Protein AF-A0A1I7SJE1-F1 (afdb_monomer)

Foldseek 3Di:
DDPPDPDPPPPPDADEDEEAQVVCCVVVVQALPPPDGAYAYEDFQDAEDVGFDDLFCPPHDAGRNRPDGHQKYFRHFQYQDPNGGDTWMFGFDPDPDDDDDPDTRRGDTPDPDDDD

Nearest PDB structures (foldseek):
  7put-assembly1_A  TM=3.250E-01  e=7.429E+00  Brugia malayi

Secondary structure (DSSP, 8-state):
---------TTS---EEEE-HHHHHHHHTT-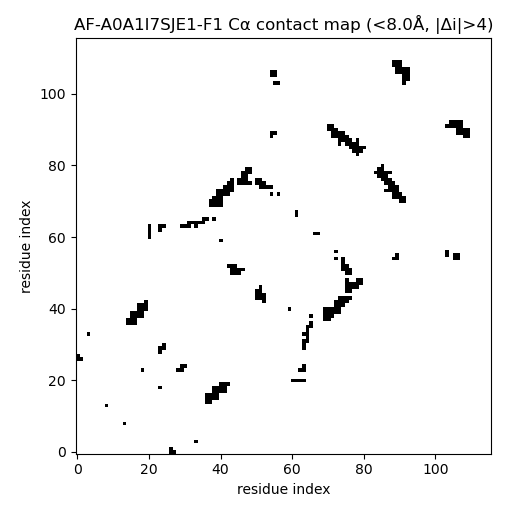--S---EEEEE--SSBSTTSPPPSSSTT---BTTB-S--SEEEEEEEEEETTEEEEEEE--------S---PPPPPPB-------

pLDDT: mean 75.69, std 21.44, range [23.56, 95.44]

Organism: Bursaphelenchus xylophilus (NCBI:txid6326)

Sequence (116 aa):
MFLQRSLPTREGIKVGLFTNWYDYEDITDHSRQVQAAEIWYWHAISEGPNGETSKDFRDFRPFGPFKGWPLAKQYGVEEKICNYNANVNV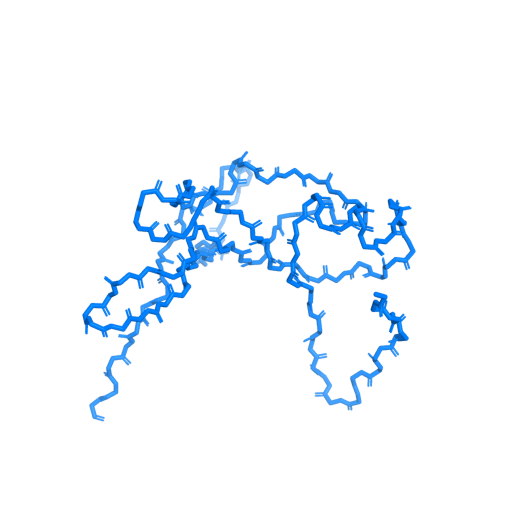FPASSMNSNGDNSIPIGEGAAFVKSN

Solvent-accessible surface area (backbone atoms only — not comparable to full-atom values): 7391 Å² total; per-residue (Å²): 133,84,80,82,67,85,78,79,54,91,77,80,61,85,71,66,46,79,48,35,58,66,58,44,34,72,67,50,71,66,46,60,79,62,75,80,52,56,34,35,34,50,50,54,81,39,71,24,85,89,10,47,43,69,72,60,71,87,82,69,65,75,39,69,56,47,77,72,85,58,66,28,35,34,19,30,33,55,28,77,54,96,92,38,73,40,71,42,51,27,34,65,44,93,67,96,78,80,78,97,67,91,70,80,55,73,32,64,56,82,77,84,76,80,79,130

Mean predicted aligned error: 10.81 Å

Radius of gyration: 16.03 Å; Cα contacts (8 Å, |Δi|>4): 175; chains: 1; bounding box: 37×35×40 Å

Structure (mmCIF, N/CA/C/O backbone):
data_AF-A0A1I7SJE1-F1
#
_entry.id   AF-A0A1I7SJE1-F1
#
loop_
_atom_site.group_PDB
_atom_site.id
_atom_site.type_symbol
_atom_site.label_atom_id
_atom_site.label_alt_id
_atom_site.label_comp_id
_atom_site.label_asym_id
_atom_site.label_entity_id
_atom_site.label_seq_id
_atom_site.pdbx_PDB_ins_code
_atom_site.Cartn_x
_atom_site.Cartn_y
_atom_site.Cartn_z
_atom_site.occupancy
_atom_site.B_iso_or_equiv
_atom_site.auth_seq_id
_atom_site.auth_comp_id
_atom_site.auth_asym_id
_atom_site.auth_atom_id
_atom_site.pdbx_PDB_model_num
ATOM 1 N N . MET A 1 1 ? 6.236 3.875 15.487 1.00 31.55 1 MET A N 1
ATOM 2 C CA . MET A 1 1 ? 5.145 4.026 16.475 1.00 31.55 1 MET A CA 1
ATOM 3 C C . MET A 1 1 ? 4.202 5.132 16.016 1.00 31.55 1 MET A C 1
ATOM 5 O O . MET A 1 1 ? 4.455 6.298 16.290 1.00 31.55 1 MET A O 1
ATOM 9 N N . PHE A 1 2 ? 3.143 4.783 15.282 1.00 34.44 2 PHE A N 1
ATOM 10 C CA . PHE A 1 2 ? 2.026 5.696 15.033 1.00 34.44 2 PHE A CA 1
ATOM 11 C C . PHE A 1 2 ? 0.989 5.476 16.139 1.00 34.44 2 PHE A C 1
ATOM 13 O O . PHE A 1 2 ? 0.326 4.446 16.193 1.00 34.44 2 PHE A O 1
ATOM 20 N N . LEU A 1 3 ? 0.897 6.425 17.073 1.00 35.84 3 LEU A N 1
ATOM 21 C CA . LEU A 1 3 ? -0.156 6.454 18.086 1.00 35.84 3 LEU A CA 1
ATOM 22 C C . LEU A 1 3 ? -1.460 6.896 17.416 1.00 35.84 3 LEU A C 1
ATOM 24 O O . LEU A 1 3 ? -1.659 8.088 17.178 1.00 35.84 3 LEU A O 1
ATOM 28 N N . GLN A 1 4 ? -2.362 5.960 17.123 1.00 43.16 4 GLN A N 1
ATOM 29 C CA . GLN A 1 4 ? -3.695 6.308 16.634 1.00 43.16 4 GLN A CA 1
ATOM 30 C C . GLN A 1 4 ? -4.587 6.730 17.805 1.00 43.16 4 GLN A C 1
ATOM 32 O O . GLN A 1 4 ? -5.393 5.969 18.333 1.00 43.16 4 GLN A O 1
ATOM 37 N N . ARG A 1 5 ? -4.430 7.986 18.222 1.00 42.38 5 ARG A N 1
ATOM 38 C CA . ARG A 1 5 ? -5.464 8.704 18.964 1.00 42.38 5 ARG A CA 1
ATOM 39 C C . ARG A 1 5 ? -6.604 8.938 17.969 1.00 42.38 5 ARG A C 1
ATOM 41 O O . ARG A 1 5 ? -6.345 9.462 16.889 1.00 42.38 5 ARG A O 1
ATOM 48 N N . SER A 1 6 ? -7.824 8.501 18.283 1.00 49.47 6 SER A N 1
ATOM 49 C CA . SER A 1 6 ? -9.005 8.724 17.438 1.00 49.47 6 SER A CA 1
ATOM 50 C C . SER A 1 6 ? -9.060 10.194 17.016 1.00 49.47 6 SER A C 1
ATOM 52 O O . SER A 1 6 ? -9.233 11.072 17.858 1.00 49.47 6 SER A O 1
ATOM 54 N N . LEU A 1 7 ? -8.832 10.476 15.730 1.00 53.34 7 LEU A N 1
ATOM 55 C CA . LEU A 1 7 ? -8.925 11.829 15.193 1.00 53.34 7 LEU A CA 1
ATOM 56 C C . LEU A 1 7 ? -10.417 12.152 15.059 1.00 53.34 7 LEU A C 1
ATOM 58 O O . LEU A 1 7 ? -11.072 11.580 14.188 1.00 53.34 7 LEU A O 1
ATOM 62 N N . PRO A 1 8 ? -10.996 13.027 15.900 1.00 50.50 8 PRO A N 1
ATOM 63 C CA . PRO A 1 8 ? -12.370 13.448 15.718 1.00 50.50 8 PRO A CA 1
ATOM 64 C C . PRO A 1 8 ? -12.355 14.460 14.577 1.00 50.50 8 PRO A C 1
ATOM 66 O O . PRO A 1 8 ? -11.901 15.593 14.753 1.00 50.50 8 PRO A O 1
ATOM 69 N N . THR A 1 9 ? -12.811 14.071 13.393 1.00 56.75 9 THR A N 1
ATOM 70 C CA . THR A 1 9 ? -12.941 15.015 12.286 1.00 56.75 9 THR A CA 1
ATOM 71 C C . THR A 1 9 ? -14.167 15.888 12.534 1.00 56.75 9 THR A C 1
ATOM 73 O O . THR A 1 9 ? -15.292 15.566 12.167 1.00 56.75 9 THR A O 1
ATOM 76 N N . ARG A 1 10 ? -13.949 17.036 13.186 1.00 57.81 10 ARG A N 1
ATOM 77 C CA . ARG A 1 10 ? -14.976 18.072 13.422 1.00 57.81 10 ARG A CA 1
ATOM 78 C C . ARG A 1 10 ? -15.610 18.633 12.135 1.00 57.81 10 ARG A C 1
ATOM 80 O O . ARG A 1 10 ? -16.578 19.371 12.221 1.00 57.81 10 ARG A O 1
ATOM 87 N N . GLU A 1 11 ? -15.086 18.251 10.973 1.00 70.38 11 GLU A N 1
ATOM 88 C CA . GLU A 1 11 ? -15.354 18.836 9.654 1.00 70.38 11 GLU A CA 1
ATOM 89 C C . GLU A 1 11 ? -15.976 17.829 8.657 1.00 70.38 11 GLU A C 1
ATOM 91 O O . GLU A 1 11 ? -15.988 18.074 7.457 1.00 70.38 11 GLU A O 1
ATOM 96 N N . GLY A 1 12 ? -16.434 16.647 9.098 1.00 71.94 12 GLY A N 1
ATOM 97 C CA . GLY A 1 12 ? -16.983 15.632 8.176 1.00 71.94 12 GLY A CA 1
ATOM 98 C C . GLY A 1 12 ? -15.941 14.979 7.252 1.00 71.94 12 GLY A C 1
ATOM 99 O O . GLY A 1 12 ? -16.288 14.344 6.258 1.00 71.94 12 GLY A O 1
ATOM 100 N N . ILE A 1 13 ? -14.655 15.116 7.583 1.00 72.31 13 ILE A N 1
ATOM 101 C CA . ILE A 1 13 ? -13.543 14.492 6.860 1.00 72.31 13 ILE A CA 1
ATOM 102 C C . ILE A 1 13 ? -13.498 12.997 7.202 1.00 72.31 13 ILE A C 1
ATOM 104 O O . ILE A 1 13 ? -13.556 12.619 8.373 1.00 72.31 13 ILE A O 1
ATOM 108 N N . LYS A 1 14 ? -13.356 12.131 6.197 1.00 77.69 14 LYS A N 1
ATOM 109 C CA . LYS A 1 14 ? -13.058 10.710 6.412 1.00 77.69 14 LYS A CA 1
ATOM 110 C C . LYS A 1 14 ? -11.547 10.497 6.466 1.00 77.69 14 LYS A C 1
ATOM 112 O O . LYS A 1 14 ? -10.818 11.050 5.648 1.00 77.69 14 LYS A O 1
ATOM 117 N N . VAL A 1 15 ? -11.085 9.694 7.422 1.00 80.69 15 VAL A N 1
ATOM 118 C CA . VAL A 1 15 ? -9.672 9.311 7.560 1.00 80.69 15 VAL A CA 1
ATOM 119 C C . VAL A 1 15 ? -9.528 7.841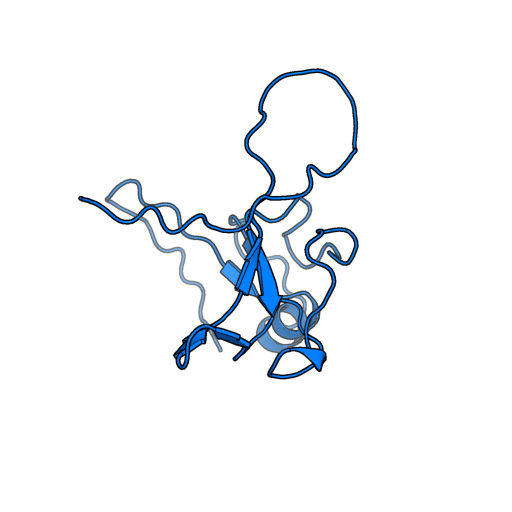 7.187 1.00 80.69 15 VAL A C 1
ATOM 121 O O . VAL A 1 15 ? -10.254 7.001 7.718 1.00 80.69 15 VAL A O 1
ATOM 124 N N . GLY A 1 16 ? -8.586 7.546 6.292 1.00 85.12 16 GLY A N 1
ATOM 125 C CA . GLY A 1 16 ? -8.196 6.190 5.912 1.00 85.12 16 GLY A CA 1
ATOM 126 C C . GLY A 1 16 ? -6.733 5.897 6.242 1.00 85.12 16 GLY A C 1
ATOM 127 O O . GLY A 1 16 ? -5.970 6.814 6.554 1.00 85.12 16 GLY A O 1
ATOM 128 N N . LEU A 1 17 ? -6.341 4.623 6.175 1.00 89.50 17 LEU A N 1
ATOM 129 C CA . LEU A 1 17 ? -4.949 4.192 6.344 1.00 89.50 17 LEU A CA 1
ATOM 130 C C . LEU A 1 17 ? -4.309 3.812 5.009 1.00 89.50 17 LEU A C 1
ATOM 132 O O . LEU A 1 17 ? -4.957 3.203 4.163 1.00 89.50 17 LEU A O 1
ATOM 136 N N . PHE A 1 18 ? -3.022 4.121 4.861 1.00 93.12 18 PHE A N 1
ATOM 137 C CA . PHE A 1 18 ? -2.173 3.651 3.767 1.00 93.12 18 PHE A CA 1
ATOM 138 C C . PHE A 1 18 ? -1.183 2.624 4.320 1.00 93.12 18 PHE A C 1
ATOM 140 O O . PHE A 1 18 ? -0.268 2.989 5.056 1.00 93.12 18 PHE A O 1
ATOM 147 N N . THR A 1 19 ? -1.418 1.337 4.065 1.00 93.94 19 THR A N 1
ATOM 148 C CA . THR A 1 19 ? -0.607 0.245 4.633 1.00 93.94 19 THR A CA 1
ATOM 149 C C . THR A 1 19 ? -0.860 -1.079 3.902 1.00 93.94 19 THR A C 1
ATOM 151 O O . THR A 1 19 ? -1.724 -1.167 3.026 1.00 93.94 19 THR A O 1
ATOM 154 N N . ASN A 1 20 ? -0.109 -2.116 4.255 1.00 93.88 20 ASN A N 1
ATOM 155 C CA . ASN A 1 20 ? -0.272 -3.476 3.761 1.00 93.88 20 ASN A CA 1
ATOM 156 C C . ASN A 1 20 ? -0.269 -4.467 4.936 1.00 93.88 20 ASN A C 1
ATOM 158 O O . ASN A 1 20 ? -0.128 -4.065 6.088 1.00 93.88 20 ASN A O 1
ATOM 162 N N . TRP A 1 21 ? -0.464 -5.757 4.657 1.00 93.81 21 TRP A N 1
ATOM 163 C CA . TRP A 1 21 ? -0.564 -6.769 5.713 1.00 93.81 21 TRP A CA 1
ATOM 164 C C . TRP A 1 21 ? 0.723 -6.891 6.539 1.00 93.81 21 TRP A C 1
ATOM 166 O O . TRP A 1 21 ? 0.641 -6.996 7.757 1.00 93.81 21 TRP A O 1
ATOM 176 N N . TYR A 1 22 ? 1.880 -6.821 5.880 1.00 94.56 22 TYR A N 1
ATOM 177 C CA . TYR A 1 22 ? 3.200 -6.984 6.481 1.00 94.56 22 TYR A CA 1
ATOM 178 C C . TYR A 1 22 ? 3.549 -5.788 7.378 1.00 94.56 22 TYR A C 1
ATOM 180 O O . TYR A 1 22 ? 3.766 -5.946 8.575 1.00 94.56 22 TYR A O 1
ATOM 188 N N . ASP A 1 23 ? 3.479 -4.573 6.831 1.00 94.06 23 ASP A N 1
ATOM 189 C CA . ASP A 1 23 ? 3.739 -3.334 7.565 1.00 94.06 23 ASP A CA 1
ATOM 190 C C . ASP A 1 23 ? 2.786 -3.173 8.742 1.00 94.06 23 ASP A C 1
ATOM 192 O O . ASP A 1 23 ? 3.176 -2.715 9.813 1.00 94.06 23 ASP A O 1
ATOM 196 N N . TYR A 1 24 ? 1.510 -3.509 8.549 1.00 93.50 24 TYR A N 1
ATOM 197 C CA . TYR A 1 24 ? 0.533 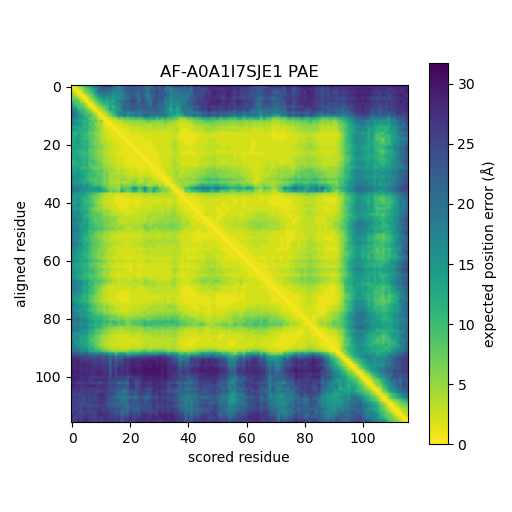-3.402 9.617 1.00 93.50 24 TYR A CA 1
ATOM 198 C C . TYR A 1 24 ? 0.893 -4.325 10.781 1.00 93.50 24 TYR A C 1
ATOM 200 O O . TYR A 1 24 ? 0.832 -3.894 11.934 1.00 93.50 24 TYR A O 1
ATOM 208 N N . GLU A 1 25 ? 1.263 -5.575 10.500 1.00 93.75 25 GLU A N 1
ATOM 209 C CA . GLU A 1 25 ? 1.686 -6.529 11.526 1.00 93.75 25 GLU A CA 1
ATOM 210 C C . GLU A 1 25 ? 2.952 -6.048 12.244 1.00 93.75 25 GLU A C 1
ATOM 212 O O . GLU A 1 25 ? 2.938 -5.980 13.474 1.00 93.75 25 GLU A O 1
ATOM 217 N N . ASP A 1 26 ? 3.962 -5.585 11.503 1.00 95.00 26 ASP A N 1
ATOM 218 C CA . ASP A 1 26 ? 5.221 -5.062 12.051 1.00 95.00 26 ASP A CA 1
ATOM 219 C C . ASP A 1 26 ? 5.021 -3.798 12.908 1.00 95.00 26 ASP A C 1
ATOM 221 O O . ASP A 1 26 ? 5.628 -3.636 13.968 1.00 95.00 26 ASP A O 1
ATOM 225 N N . ILE A 1 27 ? 4.165 -2.871 12.468 1.00 92.88 27 ILE A N 1
ATOM 226 C CA . ILE A 1 27 ? 3.963 -1.575 13.134 1.00 92.88 27 ILE A CA 1
ATOM 227 C C . ILE A 1 27 ? 3.049 -1.701 14.351 1.00 92.88 27 ILE A C 1
ATOM 229 O O . ILE A 1 27 ? 3.225 -0.970 15.333 1.00 92.88 27 ILE A O 1
ATOM 233 N N . THR A 1 28 ? 2.027 -2.552 14.262 1.00 91.81 28 THR A N 1
ATOM 234 C CA . THR A 1 28 ? 0.954 -2.622 15.263 1.00 91.81 28 THR A CA 1
ATOM 235 C C . THR A 1 28 ? 1.047 -3.834 16.177 1.00 91.81 28 THR A C 1
ATOM 237 O O . THR A 1 28 ? 0.198 -3.962 17.060 1.00 91.81 28 THR A O 1
ATOM 240 N N . ASP A 1 29 ? 2.034 -4.707 15.968 1.00 93.38 29 ASP A N 1
ATOM 241 C CA . ASP A 1 29 ? 2.149 -6.003 16.638 1.00 93.38 29 ASP A CA 1
ATOM 242 C C . ASP A 1 29 ? 0.836 -6.797 16.547 1.00 93.38 29 ASP A C 1
ATOM 244 O O . ASP A 1 29 ? 0.205 -7.167 17.538 1.00 93.38 29 ASP A O 1
ATOM 248 N N . HIS 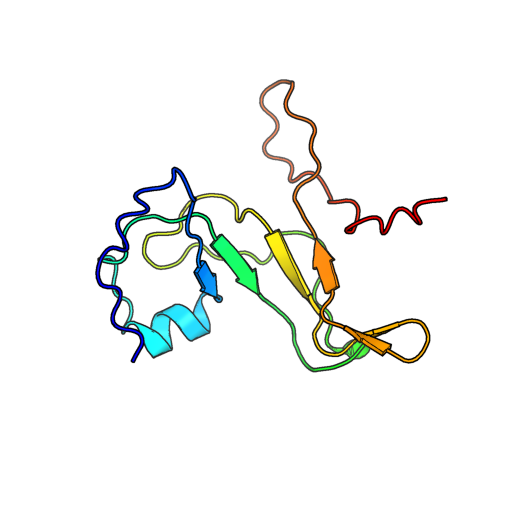A 1 30 ? 0.358 -6.982 15.313 1.00 89.94 30 HIS A N 1
ATOM 249 C CA . HIS A 1 30 ? -0.870 -7.727 15.000 1.00 89.94 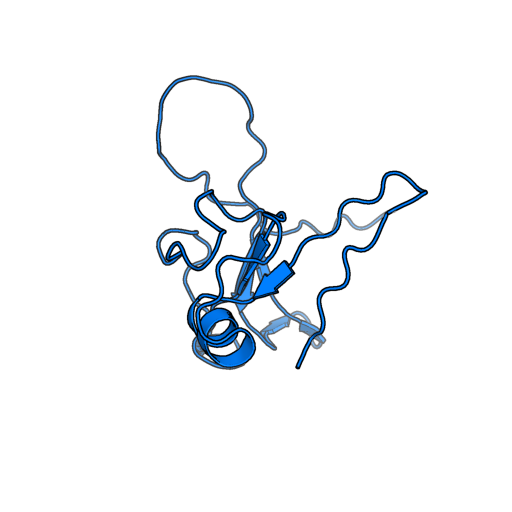30 HIS A CA 1
ATOM 250 C C . HIS A 1 30 ? -2.152 -7.187 15.671 1.00 89.94 30 HIS A C 1
ATOM 252 O O . HIS A 1 30 ? -3.171 -7.892 15.751 1.00 89.94 30 HIS A O 1
ATOM 258 N N . SER A 1 31 ? -2.143 -5.941 16.157 1.00 88.00 31 SER A N 1
ATOM 259 C CA . SER A 1 31 ? -3.269 -5.367 16.893 1.00 88.00 31 SER A CA 1
ATOM 260 C C . SER A 1 31 ? -4.556 -5.362 16.066 1.00 88.00 31 SER A C 1
ATOM 262 O O . SER A 1 31 ? -4.571 -5.112 14.862 1.00 88.00 31 SER A O 1
ATOM 264 N N . ARG A 1 32 ? -5.691 -5.586 16.730 1.00 86.56 32 ARG A N 1
ATOM 265 C CA . ARG A 1 32 ? -7.040 -5.459 16.143 1.00 86.56 32 ARG A CA 1
ATOM 266 C C . ARG A 1 32 ? -7.807 -4.254 16.684 1.00 86.56 32 ARG A C 1
ATOM 268 O O . ARG A 1 32 ? -9.003 -4.137 16.451 1.00 86.56 32 ARG A O 1
ATOM 275 N N . GLN A 1 33 ? -7.131 -3.395 17.446 1.00 85.38 33 GLN A N 1
ATOM 276 C CA . GLN A 1 33 ? -7.757 -2.280 18.158 1.00 85.38 33 GLN A CA 1
ATOM 277 C C . GLN A 1 33 ? -7.832 -0.991 17.334 1.00 85.38 33 GLN A C 1
ATOM 279 O O . GLN A 1 33 ? -8.477 -0.034 17.760 1.00 85.38 33 GLN A O 1
ATOM 284 N N . VAL A 1 34 ? -7.201 -0.949 16.156 1.00 81.44 34 VAL A N 1
ATOM 285 C CA . VAL A 1 34 ? -7.386 0.158 15.215 1.00 81.44 34 VAL A CA 1
ATOM 286 C C . VAL A 1 34 ? -8.859 0.176 14.802 1.00 81.44 34 VAL A C 1
ATOM 288 O O . VAL A 1 34 ? -9.406 -0.839 14.370 1.00 81.44 34 VAL A O 1
ATOM 291 N N . GLN A 1 35 ? -9.522 1.323 14.970 1.00 80.12 35 GLN A N 1
ATOM 292 C CA . GLN A 1 35 ? -10.888 1.491 14.477 1.00 80.12 35 GLN A CA 1
ATOM 293 C C . GLN A 1 35 ? -10.918 1.199 12.978 1.00 80.12 35 GLN A C 1
ATOM 295 O O . GLN A 1 35 ? -10.052 1.673 12.241 1.00 80.12 35 GLN A O 1
ATOM 300 N N . ALA A 1 36 ? -11.907 0.409 12.550 1.00 66.50 36 ALA A N 1
ATOM 301 C CA . ALA A 1 36 ? -12.082 0.055 11.151 1.00 66.50 36 ALA A CA 1
ATOM 302 C C . ALA A 1 36 ? -12.203 1.338 10.316 1.00 66.50 36 ALA A C 1
ATOM 304 O O . ALA A 1 36 ? -13.191 2.065 10.408 1.00 66.50 36 ALA A O 1
ATOM 305 N N . ALA A 1 37 ? -11.157 1.613 9.544 1.00 74.88 37 ALA A N 1
ATOM 306 C CA . ALA A 1 37 ? -11.058 2.736 8.632 1.00 74.88 37 ALA A CA 1
ATOM 307 C C . ALA A 1 37 ? -11.058 2.219 7.191 1.00 74.88 37 ALA A C 1
ATOM 309 O O . ALA A 1 37 ? -10.766 1.050 6.926 1.00 74.88 37 ALA A O 1
ATOM 310 N N . GLU A 1 38 ? -11.380 3.101 6.253 1.00 84.88 38 GLU A N 1
ATOM 311 C CA . GLU A 1 38 ? -11.141 2.844 4.837 1.00 84.88 38 GLU A CA 1
ATOM 312 C C . GLU A 1 38 ? -9.627 2.656 4.605 1.00 84.88 38 GLU A C 1
ATOM 314 O O . GLU A 1 38 ? -8.807 3.301 5.265 1.00 84.88 38 GLU A O 1
ATOM 319 N N . ILE A 1 39 ? -9.239 1.755 3.697 1.00 89.38 39 ILE A N 1
ATOM 320 C CA . ILE A 1 39 ? -7.827 1.435 3.458 1.00 89.38 39 ILE A CA 1
ATOM 321 C C . ILE A 1 39 ? -7.420 1.676 2.003 1.00 89.38 39 ILE A C 1
ATOM 323 O O . ILE A 1 39 ? -8.107 1.260 1.069 1.00 89.38 39 ILE A O 1
ATOM 327 N N . TRP A 1 40 ? -6.268 2.319 1.836 1.00 92.94 40 TRP A N 1
ATOM 328 C CA . TRP A 1 40 ? -5.473 2.343 0.618 1.00 92.94 40 TRP A CA 1
ATOM 329 C C . TRP A 1 40 ? -4.368 1.298 0.770 1.00 92.94 40 TRP A C 1
ATOM 331 O O . TRP A 1 40 ? -3.401 1.484 1.508 1.00 92.94 40 TRP A O 1
ATOM 341 N N . TYR A 1 41 ? -4.551 0.159 0.112 1.00 94.06 41 TYR A N 1
ATOM 342 C CA . TYR A 1 41 ? -3.623 -0.962 0.181 1.00 94.06 41 TYR A CA 1
ATOM 343 C C . TYR A 1 41 ? -2.394 -0.681 -0.685 1.00 94.06 41 TYR A C 1
ATOM 345 O O . TYR A 1 41 ? -2.537 -0.169 -1.790 1.00 94.06 41 TYR A O 1
ATOM 353 N N . TRP A 1 42 ? -1.190 -1.018 -0.238 1.00 94.44 42 TRP A N 1
ATOM 354 C CA . TRP A 1 42 ? -0.003 -0.906 -1.089 1.00 94.44 42 TRP A CA 1
ATOM 355 C C . TRP A 1 42 ? 0.679 -2.259 -1.251 1.00 94.44 42 TRP A C 1
ATOM 357 O O . TRP A 1 42 ? 0.844 -3.007 -0.290 1.00 94.44 42 TRP A O 1
ATOM 367 N N . HIS A 1 43 ? 1.055 -2.600 -2.479 1.00 95.44 43 HIS A N 1
ATOM 368 C CA . HIS A 1 43 ? 1.836 -3.797 -2.756 1.00 95.44 43 HIS A CA 1
ATOM 369 C C . HIS A 1 43 ? 2.620 -3.610 -4.055 1.00 95.44 43 HIS A C 1
ATOM 371 O O . HIS A 1 43 ? 2.043 -3.565 -5.138 1.00 95.44 43 HIS A O 1
ATOM 377 N N . ALA A 1 44 ? 3.938 -3.502 -3.930 1.00 94.81 44 ALA A N 1
ATOM 378 C CA . ALA A 1 44 ? 4.900 -3.483 -5.027 1.00 94.81 44 ALA A CA 1
ATOM 379 C C . ALA A 1 44 ? 6.075 -4.395 -4.641 1.00 94.81 44 ALA A C 1
ATOM 381 O O . ALA A 1 44 ? 6.354 -4.568 -3.454 1.00 94.81 44 ALA A O 1
ATOM 382 N N . ILE A 1 45 ? 6.733 -5.003 -5.626 1.00 94.94 45 ILE A N 1
ATOM 383 C CA . ILE A 1 45 ? 7.879 -5.903 -5.429 1.00 94.94 45 ILE A CA 1
ATOM 384 C C . ILE A 1 45 ? 9.165 -5.091 -5.245 1.00 94.94 45 ILE A C 1
ATOM 386 O O . ILE A 1 45 ? 9.996 -5.416 -4.399 1.00 94.94 45 ILE A O 1
ATOM 390 N N . SER A 1 46 ? 9.330 -4.042 -6.047 1.00 93.81 46 SER A N 1
ATOM 391 C CA . SER A 1 46 ? 10.464 -3.122 -6.001 1.00 93.81 46 SER A CA 1
ATOM 392 C C . SER A 1 46 ? 10.073 -1.773 -6.604 1.00 93.81 46 SER A C 1
ATOM 394 O O . SER A 1 46 ? 8.940 -1.583 -7.043 1.00 93.81 46 SER A O 1
ATOM 396 N N . GLU A 1 47 ? 11.017 -0.841 -6.638 1.00 92.38 47 GLU A N 1
ATOM 397 C CA . GLU A 1 47 ? 10.882 0.418 -7.369 1.00 92.38 47 GLU A CA 1
ATOM 398 C C . GLU A 1 47 ? 10.963 0.200 -8.890 1.00 92.38 47 GLU A C 1
ATOM 400 O O . GLU A 1 47 ? 11.659 -0.703 -9.378 1.00 92.38 47 GLU A O 1
ATOM 405 N N . GLY A 1 48 ? 10.273 1.071 -9.626 1.00 89.69 48 GLY A N 1
ATOM 406 C CA . GLY A 1 48 ? 10.272 1.158 -11.080 1.00 89.69 48 GLY A CA 1
ATOM 407 C C . GLY A 1 48 ? 9.467 0.065 -11.800 1.00 89.69 48 GLY A C 1
ATOM 408 O O . GLY A 1 48 ? 8.998 -0.885 -11.174 1.00 89.69 48 GLY A O 1
ATOM 409 N N . PRO A 1 49 ? 9.408 0.118 -13.147 1.00 87.19 49 PRO A N 1
ATOM 410 C CA . PRO A 1 49 ? 8.414 -0.626 -13.937 1.00 87.19 49 PRO A CA 1
ATOM 411 C C . PRO A 1 49 ? 8.443 -2.149 -13.795 1.00 87.19 49 PRO A C 1
ATOM 413 O O . PRO A 1 49 ? 7.460 -2.829 -14.070 1.00 87.19 49 PRO A O 1
ATOM 416 N N . ASN A 1 50 ? 9.585 -2.712 -13.395 1.00 92.69 50 ASN A N 1
ATOM 417 C CA . ASN A 1 50 ? 9.731 -4.155 -13.185 1.00 92.69 50 ASN A CA 1
ATOM 41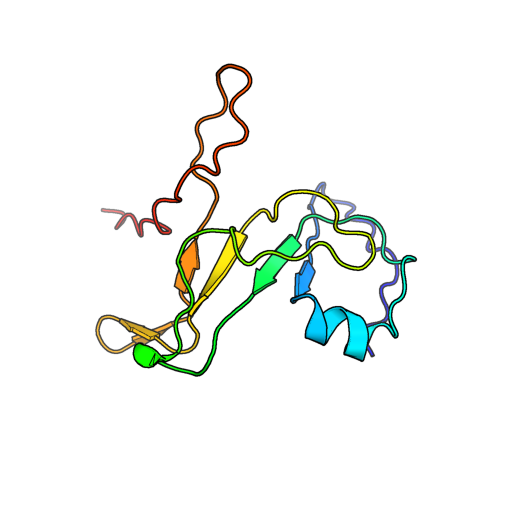8 C C . ASN A 1 50 ? 9.313 -4.599 -11.772 1.00 92.69 50 ASN A C 1
ATOM 420 O O . ASN A 1 50 ? 9.263 -5.796 -11.499 1.00 92.69 50 ASN A O 1
ATOM 424 N N . GLY A 1 51 ? 9.065 -3.643 -10.879 1.00 94.12 51 GLY A N 1
ATOM 425 C CA . GLY A 1 51 ? 8.638 -3.847 -9.505 1.00 94.12 51 GLY A CA 1
ATOM 426 C C . GLY A 1 51 ? 7.128 -3.763 -9.302 1.00 94.12 51 GLY A C 1
ATOM 427 O O . GLY A 1 51 ? 6.662 -3.955 -8.179 1.00 94.12 51 GLY A O 1
ATOM 428 N N . GLU A 1 52 ? 6.351 -3.504 -10.355 1.00 93.75 52 GLU A N 1
ATOM 429 C CA . GLU A 1 52 ? 4.895 -3.448 -10.268 1.00 93.75 52 GLU A CA 1
ATOM 430 C C . GLU A 1 52 ? 4.279 -4.812 -9.908 1.00 93.75 52 GLU A C 1
ATOM 432 O O . GLU A 1 52 ? 4.701 -5.873 -10.377 1.00 93.75 52 GLU A O 1
ATOM 437 N N . THR A 1 53 ? 3.218 -4.791 -9.100 1.00 94.81 53 THR A N 1
ATOM 438 C CA . THR A 1 53 ? 2.299 -5.928 -8.962 1.00 94.81 53 THR A CA 1
ATOM 439 C C . THR A 1 53 ? 1.112 -5.769 -9.907 1.00 94.81 53 THR A C 1
ATOM 441 O O . THR A 1 53 ? 0.943 -4.753 -10.579 1.00 94.81 53 THR A O 1
ATOM 444 N N . SER A 1 54 ? 0.255 -6.792 -9.981 1.00 92.38 54 SER A N 1
ATOM 445 C CA . SER A 1 54 ? -0.942 -6.703 -10.813 1.00 92.38 54 SER A CA 1
ATOM 446 C C . SER A 1 54 ? -1.825 -5.523 -10.397 1.00 92.38 54 SER A C 1
ATOM 448 O O . SER A 1 54 ? -2.059 -5.296 -9.210 1.00 92.38 54 SER A O 1
ATOM 450 N N . LYS A 1 55 ? -2.388 -4.818 -11.380 1.00 89.75 55 LYS A N 1
ATOM 451 C CA . LYS A 1 55 ? -3.322 -3.699 -11.182 1.00 89.75 55 LYS A CA 1
ATOM 452 C C . LYS A 1 55 ? -4.676 -4.131 -10.579 1.00 89.75 55 LYS A C 1
ATOM 454 O O . LYS A 1 55 ? -5.552 -3.307 -10.355 1.00 89.75 55 LYS A O 1
ATOM 459 N N . ASP A 1 56 ? -4.900 -5.416 -10.332 1.00 87.25 56 ASP A N 1
ATOM 460 C CA . ASP A 1 56 ? -6.096 -5.891 -9.635 1.00 87.25 56 ASP A CA 1
ATOM 461 C C . ASP A 1 56 ? -5.878 -6.051 -8.119 1.00 87.25 56 ASP A C 1
ATOM 463 O O . ASP A 1 56 ? -4.783 -5.859 -7.594 1.00 87.25 56 ASP A O 1
ATOM 467 N N . PHE A 1 57 ? -6.954 -6.383 -7.404 1.00 89.50 57 PHE A N 1
ATOM 468 C CA . PHE A 1 57 ? -6.960 -6.546 -5.948 1.00 89.50 57 PHE A CA 1
ATOM 469 C C . PHE A 1 57 ? -6.878 -8.018 -5.504 1.00 89.50 57 PHE A C 1
ATOM 471 O O . PHE A 1 57 ? -7.146 -8.315 -4.342 1.00 89.50 57 PHE A O 1
ATOM 478 N N . ARG A 1 58 ? -6.552 -8.968 -6.397 1.00 88.75 58 ARG A N 1
ATOM 479 C CA . ARG A 1 58 ? -6.575 -10.413 -6.077 1.00 88.75 58 ARG A CA 1
ATOM 480 C C . ARG A 1 58 ? -5.494 -10.832 -5.084 1.00 88.75 58 ARG A C 1
ATOM 482 O O . ARG A 1 58 ? -5.607 -11.885 -4.466 1.00 88.75 58 ARG A O 1
ATOM 489 N N . ASP A 1 59 ? -4.451 -10.027 -4.948 1.00 91.31 59 ASP A N 1
ATOM 490 C CA . ASP A 1 59 ? -3.371 -10.219 -3.984 1.00 91.31 59 ASP A CA 1
ATOM 491 C C . ASP A 1 59 ? -3.653 -9.584 -2.616 1.00 91.31 59 ASP A C 1
ATOM 493 O O . ASP A 1 59 ? -2.855 -9.754 -1.691 1.00 91.31 59 ASP A O 1
ATOM 497 N N . PHE A 1 60 ? -4.790 -8.899 -2.454 1.00 91.88 60 PHE A N 1
ATOM 498 C CA . PHE A 1 60 ? -5.201 -8.370 -1.165 1.00 91.88 60 PHE A CA 1
ATOM 499 C C . PHE A 1 60 ? -5.428 -9.508 -0.165 1.00 91.88 60 PHE A C 1
ATOM 501 O O . PHE A 1 60 ? -6.200 -10.442 -0.395 1.00 91.88 60 PHE A O 1
ATOM 508 N N . ARG A 1 61 ? -4.775 -9.397 0.992 1.00 90.38 61 ARG A N 1
ATOM 509 C CA . ARG A 1 61 ? -4.935 -10.313 2.123 1.00 90.38 61 ARG A CA 1
ATOM 510 C C . ARG A 1 61 ? -5.629 -9.563 3.252 1.00 90.38 61 ARG A C 1
ATOM 512 O O . ARG A 1 61 ? -5.116 -8.523 3.637 1.00 90.38 61 ARG A O 1
ATOM 519 N N . PRO A 1 62 ? -6.747 -10.044 3.815 1.00 90.94 62 PRO A N 1
ATOM 520 C CA . PRO A 1 62 ? -7.354 -9.406 4.981 1.00 90.94 62 PRO A CA 1
ATOM 521 C C . PRO A 1 62 ? -6.443 -9.469 6.219 1.00 90.94 62 PRO A C 1
ATOM 523 O O . PRO A 1 62 ? -6.055 -10.556 6.641 1.00 90.94 62 PRO A O 1
ATOM 526 N N . PHE A 1 63 ? -6.186 -8.336 6.875 1.00 92.38 63 PHE A N 1
ATOM 527 C CA . PHE A 1 63 ? -5.331 -8.233 8.071 1.00 92.38 63 PHE A CA 1
ATOM 528 C C . PHE A 1 63 ? -5.941 -7.299 9.117 1.00 92.38 63 PHE A C 1
ATOM 530 O O . PHE A 1 63 ? -6.820 -6.499 8.801 1.00 92.38 63 PHE A O 1
ATOM 537 N N . GLY A 1 64 ? -5.523 -7.432 10.381 1.00 90.88 64 GLY A N 1
ATOM 538 C CA . GLY A 1 64 ? -6.029 -6.598 11.478 1.00 90.88 64 GLY A CA 1
ATOM 539 C C . GLY A 1 64 ? -7.571 -6.478 11.476 1.00 90.88 64 GLY A C 1
ATOM 540 O O . GLY A 1 64 ? -8.255 -7.509 11.360 1.00 90.88 64 GLY A O 1
ATOM 541 N N . PRO A 1 65 ? -8.129 -5.252 11.569 1.00 89.94 65 PRO A N 1
ATOM 542 C CA . PRO A 1 65 ? -9.564 -4.981 11.437 1.00 89.94 65 PRO A CA 1
ATOM 543 C C . PRO A 1 65 ? -10.059 -4.878 9.975 1.00 89.94 65 PRO A C 1
ATOM 545 O O . PRO A 1 65 ? -11.266 -4.796 9.750 1.00 89.94 65 PRO A O 1
ATOM 548 N N . PHE A 1 66 ? -9.176 -4.890 8.971 1.00 90.19 66 PHE A N 1
ATOM 549 C CA . PHE A 1 66 ? -9.521 -4.683 7.560 1.00 90.19 66 PHE A CA 1
ATOM 550 C C . PHE A 1 66 ? -9.947 -5.997 6.901 1.00 90.19 66 PHE A C 1
ATOM 552 O O . PHE A 1 66 ? -9.123 -6.818 6.494 1.00 90.19 66 PHE A O 1
ATOM 559 N N . LYS A 1 67 ? -11.265 -6.217 6.835 1.00 87.44 67 LYS A N 1
ATOM 560 C CA . LYS A 1 67 ? -11.871 -7.423 6.237 1.00 87.44 67 LYS A CA 1
ATOM 561 C C . LYS A 1 67 ? -12.588 -7.182 4.907 1.00 87.44 67 LYS A C 1
ATOM 563 O O . LYS A 1 67 ? -12.874 -8.148 4.210 1.00 87.44 67 LYS A O 1
ATOM 568 N N . GLY A 1 68 ? -12.889 -5.927 4.575 1.00 83.38 68 GLY A N 1
ATOM 569 C CA . GLY A 1 68 ? -13.522 -5.544 3.311 1.00 83.38 68 GLY A CA 1
ATOM 570 C C . GLY A 1 68 ? -12.513 -5.251 2.201 1.00 83.38 68 GLY A C 1
ATOM 571 O O . GLY A 1 68 ? -11.306 -5.226 2.440 1.00 83.38 68 GLY A O 1
ATOM 572 N N . TRP A 1 69 ? -13.027 -4.997 0.996 1.00 85.12 69 TRP A N 1
ATOM 573 C CA . TRP A 1 69 ? -12.212 -4.552 -0.134 1.00 85.12 69 TRP A CA 1
ATOM 574 C C . TRP A 1 69 ? -11.578 -3.176 0.137 1.00 85.12 69 TRP A C 1
ATOM 576 O O . TRP A 1 69 ? -12.253 -2.298 0.685 1.00 85.12 69 TRP A O 1
ATOM 586 N N . PRO A 1 70 ? -10.304 -2.967 -0.240 1.00 88.62 70 PRO A N 1
ATOM 587 C CA . PRO A 1 70 ? -9.649 -1.669 -0.131 1.00 88.62 70 PRO A CA 1
ATOM 588 C C . PRO A 1 70 ? -10.271 -0.652 -1.101 1.00 88.62 70 PRO A C 1
ATOM 590 O O . PRO A 1 70 ? -10.773 -1.010 -2.166 1.00 88.62 70 PRO A O 1
ATOM 593 N N . LEU A 1 71 ? -10.209 0.633 -0.745 1.00 88.44 71 LEU A N 1
ATOM 594 C CA . LEU A 1 71 ? -10.690 1.728 -1.597 1.00 88.44 71 LEU A CA 1
ATOM 595 C C . LEU A 1 71 ? -9.770 2.022 -2.778 1.00 88.44 71 LEU A C 1
ATOM 597 O O . LEU A 1 71 ? -10.204 2.574 -3.784 1.00 88.44 71 LEU A O 1
ATOM 601 N N . ALA A 1 72 ? -8.489 1.728 -2.618 1.00 90.56 72 ALA A N 1
ATOM 602 C CA . ALA A 1 72 ? -7.467 1.955 -3.617 1.00 90.56 72 ALA A CA 1
ATOM 603 C C . ALA A 1 72 ? -6.335 0.963 -3.390 1.00 90.56 72 ALA A C 1
ATOM 605 O O . ALA A 1 72 ? -6.123 0.493 -2.266 1.00 90.56 72 ALA A O 1
ATOM 606 N N . LYS A 1 73 ? -5.605 0.660 -4.459 1.00 92.75 73 LYS A N 1
ATOM 607 C CA . LYS A 1 73 ? -4.353 -0.077 -4.390 1.00 92.75 73 LYS A CA 1
ATOM 608 C C . LYS A 1 73 ? -3.245 0.721 -5.056 1.00 92.75 73 LYS A C 1
ATOM 610 O O . LYS A 1 73 ? -3.394 1.132 -6.203 1.00 92.75 73 LYS A O 1
ATOM 615 N N . GLN A 1 74 ? -2.121 0.877 -4.369 1.00 94.62 74 GLN A N 1
ATOM 616 C CA . GLN A 1 74 ? -0.858 1.227 -5.000 1.00 94.62 74 GLN A CA 1
ATOM 617 C C . GLN A 1 74 ? -0.182 -0.052 -5.476 1.00 94.62 74 GLN A C 1
ATOM 619 O O . GLN A 1 74 ? 0.140 -0.911 -4.654 1.00 94.62 74 GLN A O 1
ATOM 624 N N . TYR A 1 75 ? -0.006 -0.188 -6.788 1.00 94.69 75 TYR A N 1
ATOM 625 C CA . TYR A 1 75 ? 0.573 -1.391 -7.391 1.00 94.69 75 TYR A CA 1
ATOM 626 C C . TYR A 1 75 ? 2.002 -1.174 -7.911 1.00 94.69 75 TYR A C 1
ATOM 628 O O . TYR A 1 75 ? 2.671 -2.152 -8.222 1.00 94.69 75 TYR A O 1
ATOM 636 N N . GLY A 1 76 ? 2.487 0.072 -7.953 1.00 94.38 76 GLY A N 1
ATOM 637 C CA . GLY A 1 76 ? 3.858 0.419 -8.341 1.00 94.38 76 GLY A CA 1
ATOM 638 C C . GLY A 1 76 ? 4.391 1.621 -7.560 1.00 94.38 76 GLY A C 1
ATOM 639 O O . GLY A 1 76 ? 3.625 2.445 -7.040 1.00 94.38 76 GLY A O 1
ATOM 640 N N . VAL A 1 77 ? 5.713 1.703 -7.437 1.00 93.19 77 VAL A N 1
ATOM 641 C CA . VAL A 1 77 ? 6.437 2.734 -6.678 1.00 93.19 77 VAL A CA 1
ATOM 642 C C . VAL A 1 77 ? 7.533 3.286 -7.574 1.00 93.19 77 VAL A C 1
ATOM 644 O O . VAL A 1 77 ? 8.245 2.519 -8.212 1.00 93.19 77 VAL A O 1
ATOM 647 N N . GLU A 1 78 ? 7.692 4.607 -7.589 1.00 92.25 78 GLU A N 1
ATOM 648 C CA . GLU A 1 78 ? 8.765 5.265 -8.345 1.00 92.25 78 GLU A CA 1
ATOM 649 C C . GLU A 1 78 ? 8.763 4.942 -9.859 1.00 92.25 78 GLU A C 1
ATOM 651 O O . GLU A 1 78 ? 9.797 4.802 -10.513 1.00 92.25 78 GLU A O 1
ATOM 656 N N . GLU A 1 79 ? 7.572 4.866 -10.449 1.00 87.50 79 GLU A N 1
ATOM 657 C CA . GLU A 1 79 ? 7.392 4.668 -11.883 1.00 87.50 79 GLU A CA 1
ATOM 658 C C . GLU A 1 79 ? 7.810 5.903 -12.675 1.00 87.50 79 GLU A C 1
ATOM 660 O O . GLU A 1 79 ? 7.408 7.026 -12.360 1.00 87.50 79 GLU A O 1
ATOM 665 N N . LYS A 1 80 ? 8.571 5.703 -13.756 1.00 85.00 80 LYS A N 1
ATOM 666 C CA . LYS A 1 80 ? 9.020 6.800 -14.622 1.00 85.00 80 LYS A CA 1
ATOM 667 C C . LYS A 1 80 ? 7.995 7.086 -15.719 1.00 85.00 80 LYS A C 1
ATOM 669 O O . LYS A 1 80 ? 8.021 6.478 -16.788 1.00 85.00 80 LYS A O 1
ATOM 674 N N . ILE A 1 81 ? 7.140 8.079 -15.490 1.00 81.7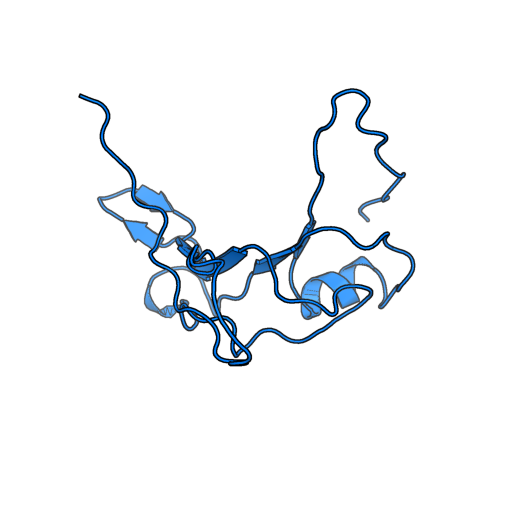5 81 ILE A N 1
ATOM 675 C CA . ILE A 1 81 ? 6.088 8.513 -16.417 1.00 81.75 81 ILE A CA 1
ATOM 676 C C . ILE A 1 81 ? 6.440 9.897 -16.956 1.00 81.75 81 ILE A C 1
ATOM 678 O O . ILE A 1 81 ? 6.521 10.862 -16.204 1.00 81.75 81 ILE A O 1
ATOM 682 N N . CYS A 1 82 ? 6.649 10.017 -18.270 1.00 83.38 82 CYS A N 1
ATOM 683 C CA . CYS A 1 82 ? 6.910 11.306 -18.931 1.00 83.38 82 CYS A CA 1
ATOM 684 C C . CYS A 1 82 ? 8.012 12.156 -18.249 1.00 83.38 82 CYS A C 1
ATOM 686 O O . CYS A 1 82 ? 7.884 13.374 -18.166 1.00 83.38 82 CYS A O 1
ATOM 688 N N . ASN A 1 83 ? 9.100 11.518 -17.791 1.00 86.62 83 ASN A N 1
ATOM 689 C CA . ASN A 1 83 ? 10.221 12.116 -17.037 1.00 86.62 83 ASN A CA 1
ATOM 690 C C . ASN A 1 83 ? 9.928 12.542 -15.586 1.00 86.62 83 ASN A C 1
ATOM 692 O O . ASN A 1 83 ? 10.734 13.260 -14.998 1.00 86.62 83 ASN A O 1
ATOM 696 N N . TYR A 1 84 ? 8.840 12.057 -14.994 1.00 84.12 84 TYR A N 1
ATOM 697 C CA . TYR A 1 84 ? 8.533 12.208 -13.574 1.00 84.12 84 TYR A CA 1
ATOM 698 C C . TYR A 1 84 ? 8.491 10.844 -12.895 1.00 84.12 84 TYR A C 1
ATOM 700 O O . TYR A 1 84 ? 8.027 9.876 -13.496 1.00 84.12 84 TYR A O 1
ATOM 708 N N . ASN A 1 85 ? 8.945 10.783 -11.645 1.00 86.56 85 ASN A N 1
ATOM 709 C CA . ASN A 1 85 ? 8.809 9.593 -10.814 1.00 86.56 85 ASN A CA 1
ATOM 710 C C . ASN A 1 85 ? 7.488 9.702 -10.046 1.00 86.56 85 ASN A C 1
ATOM 712 O O . ASN A 1 85 ? 7.236 10.712 -9.385 1.00 86.56 85 ASN A O 1
ATOM 716 N N . ALA A 1 86 ? 6.631 8.692 -10.165 1.00 87.81 86 ALA A N 1
ATOM 717 C CA . ALA A 1 86 ? 5.302 8.692 -9.573 1.00 87.81 86 ALA A CA 1
ATOM 718 C C . ALA A 1 86 ? 4.932 7.318 -9.013 1.00 87.81 86 ALA A C 1
ATOM 720 O O . ALA A 1 86 ? 5.356 6.282 -9.506 1.00 87.81 86 ALA A O 1
ATOM 721 N N . ASN A 1 87 ? 4.073 7.316 -8.001 1.00 90.94 87 ASN A N 1
ATOM 722 C CA . ASN A 1 87 ? 3.446 6.096 -7.513 1.00 90.94 87 ASN A CA 1
ATOM 723 C C . ASN A 1 87 ? 2.152 5.854 -8.290 1.00 90.94 87 ASN A C 1
ATOM 725 O O . ASN A 1 87 ? 1.301 6.747 -8.377 1.00 90.94 87 ASN A O 1
ATOM 729 N N . VAL A 1 88 ? 1.988 4.651 -8.835 1.00 91.25 88 VAL A N 1
ATOM 730 C CA . VAL A 1 88 ? 0.821 4.299 -9.651 1.00 91.25 88 VAL A CA 1
ATOM 731 C C . VAL A 1 88 ? -0.206 3.522 -8.846 1.00 91.25 88 VAL A C 1
ATOM 733 O O . VAL A 1 88 ? 0.108 2.638 -8.045 1.00 91.25 88 VAL A O 1
ATOM 736 N N . ASN A 1 89 ? -1.466 3.897 -9.051 1.00 93.12 89 ASN A N 1
ATOM 737 C CA . ASN A 1 89 ? -2.582 3.446 -8.242 1.00 93.12 89 ASN A CA 1
ATOM 738 C C . ASN A 1 89 ? -3.766 3.036 -9.107 1.00 93.12 89 ASN A C 1
ATOM 740 O O . ASN A 1 89 ? -3.977 3.552 -10.207 1.00 93.12 89 ASN A O 1
ATOM 744 N N . VAL A 1 90 ? -4.564 2.128 -8.568 1.00 88.69 90 VAL A N 1
ATOM 745 C CA . VAL A 1 90 ? -5.822 1.664 -9.137 1.00 88.69 90 VAL A CA 1
ATOM 746 C C . VAL A 1 90 ? -6.927 1.813 -8.107 1.00 88.69 90 VAL A C 1
ATOM 748 O O . VAL A 1 90 ? -6.750 1.533 -6.921 1.00 88.69 90 VAL A O 1
ATOM 751 N N . PHE A 1 91 ? -8.080 2.256 -8.584 1.00 86.62 91 PHE A N 1
ATOM 752 C CA . PHE A 1 91 ? -9.302 2.365 -7.804 1.00 86.62 91 PHE A CA 1
ATOM 753 C C . PHE A 1 91 ? -10.287 1.319 -8.320 1.00 86.62 91 PHE A C 1
ATOM 755 O O . PHE A 1 91 ? -10.305 1.068 -9.523 1.00 86.62 91 PHE A O 1
ATOM 762 N N . PRO A 1 92 ? -11.110 0.695 -7.469 1.00 78.94 92 PRO A N 1
ATOM 763 C CA . PRO A 1 92 ? -12.172 -0.178 -7.949 1.00 78.94 92 PRO A CA 1
ATOM 764 C C . PRO A 1 92 ? -13.076 0.614 -8.906 1.00 78.94 92 PRO A C 1
ATOM 766 O O . PRO A 1 92 ? -13.430 1.759 -8.618 1.00 78.94 92 PRO A O 1
ATOM 769 N N . ALA A 1 93 ? -13.422 0.038 -10.063 1.00 64.25 93 ALA A N 1
ATOM 770 C CA . ALA A 1 93 ? -14.229 0.753 -11.050 1.00 64.25 93 ALA A CA 1
ATOM 771 C C . ALA A 1 93 ? -15.587 1.156 -10.449 1.00 64.25 93 ALA A C 1
ATOM 773 O O . ALA A 1 93 ? -16.308 0.330 -9.885 1.00 64.25 93 ALA A O 1
ATOM 774 N N . SER A 1 94 ? -15.957 2.428 -10.592 1.00 52.78 94 SER A N 1
ATOM 775 C CA . SER A 1 94 ? -17.252 2.959 -10.173 1.00 52.78 94 SER A CA 1
ATOM 776 C C . SER A 1 94 ? -18.368 2.480 -11.108 1.00 52.78 94 SER A C 1
ATOM 778 O O . SER A 1 94 ? -18.846 3.203 -11.974 1.00 52.78 94 SER A O 1
ATOM 780 N N . SER A 1 95 ? -18.835 1.251 -10.902 1.00 40.34 95 SER A N 1
ATOM 781 C CA . SER A 1 95 ? -20.165 0.812 -11.341 1.00 40.34 95 SER A CA 1
ATOM 782 C C . SER A 1 95 ? -20.906 0.160 -10.178 1.00 40.34 95 SER A C 1
ATOM 784 O O . SER A 1 95 ? -21.206 -1.029 -10.147 1.00 40.34 95 SER A O 1
ATOM 786 N N . MET A 1 96 ? -21.269 0.994 -9.203 1.00 48.44 96 MET A N 1
ATOM 787 C CA . MET A 1 96 ? -22.451 0.722 -8.393 1.00 48.44 96 MET A CA 1
ATOM 788 C C . MET A 1 96 ? -23.687 0.792 -9.304 1.00 48.44 96 MET A C 1
ATOM 790 O O . MET A 1 96 ? -24.258 1.864 -9.464 1.00 48.44 96 MET A O 1
ATOM 794 N N . ASN A 1 97 ? -24.036 -0.321 -9.962 1.00 41.59 97 ASN A N 1
ATOM 795 C CA . ASN A 1 97 ? -25.316 -1.027 -9.804 1.00 41.59 97 ASN A CA 1
ATOM 796 C C . ASN A 1 97 ? -25.371 -2.258 -10.738 1.00 41.59 97 ASN A C 1
ATOM 798 O O . ASN A 1 97 ? -25.560 -2.115 -11.944 1.00 41.59 97 ASN A O 1
ATOM 802 N N . SER A 1 98 ? -25.243 -3.470 -10.195 1.00 38.12 98 SER A N 1
ATOM 803 C CA . SER A 1 98 ? -26.297 -4.505 -10.220 1.00 38.12 98 SER A CA 1
ATOM 804 C C . SER A 1 98 ? -25.740 -5.906 -9.925 1.00 38.12 98 SER A C 1
ATOM 806 O O . SER A 1 98 ? -24.823 -6.389 -10.572 1.00 38.12 98 SER A O 1
ATOM 808 N N . ASN A 1 99 ? -26.384 -6.554 -8.952 1.00 41.28 99 ASN A N 1
ATOM 809 C CA . ASN A 1 99 ? -26.561 -8.001 -8.820 1.00 41.28 99 ASN A CA 1
ATOM 810 C C . ASN A 1 99 ? -25.319 -8.898 -8.704 1.00 41.28 99 ASN A C 1
ATOM 812 O O . ASN A 1 99 ? -24.825 -9.434 -9.685 1.00 41.28 99 ASN A O 1
ATOM 816 N N . GLY A 1 100 ? -24.975 -9.222 -7.454 1.00 42.91 100 GLY A N 1
ATOM 817 C CA . GLY A 1 100 ? -24.646 -10.597 -7.055 1.00 42.91 100 GLY A CA 1
ATOM 818 C C . GLY A 1 100 ? -23.362 -11.228 -7.588 1.00 42.91 100 GLY A C 1
ATOM 819 O O . GLY A 1 100 ? -23.122 -12.388 -7.264 1.00 42.91 100 GLY A O 1
ATOM 820 N N . ASP A 1 101 ? -22.541 -10.512 -8.352 1.00 48.22 101 ASP A N 1
ATOM 821 C CA . ASP A 1 101 ? -21.266 -11.041 -8.821 1.00 48.22 101 ASP A CA 1
ATOM 822 C C . ASP A 1 101 ? -20.113 -10.562 -7.928 1.00 48.22 101 ASP A C 1
ATOM 824 O O . ASP A 1 101 ? -19.870 -9.367 -7.765 1.00 48.22 101 ASP A O 1
ATOM 828 N N . ASN A 1 102 ? -19.395 -11.518 -7.335 1.00 50.31 102 ASN A N 1
ATOM 829 C CA . ASN A 1 102 ? -18.207 -11.285 -6.506 1.00 50.31 102 ASN A CA 1
ATOM 830 C C . ASN A 1 102 ? -16.956 -10.983 -7.359 1.00 50.31 102 ASN A C 1
ATOM 832 O O . ASN A 1 102 ? -15.827 -11.096 -6.875 1.00 50.31 102 ASN A O 1
ATOM 836 N N . SER A 1 103 ? -17.126 -10.641 -8.636 1.00 47.19 103 SER A N 1
ATOM 837 C CA . SER A 1 103 ? -16.038 -10.259 -9.527 1.00 47.19 103 SER A CA 1
ATOM 838 C C . SER A 1 103 ? -15.544 -8.842 -9.222 1.00 47.19 103 SER A C 1
ATOM 840 O O . SER A 1 103 ? -16.319 -7.885 -9.228 1.00 47.19 103 SER A O 1
ATOM 842 N N . ILE A 1 104 ? -14.237 -8.711 -8.985 1.00 49.47 104 ILE A N 1
ATOM 843 C CA . ILE A 1 104 ? -13.548 -7.436 -8.757 1.00 49.47 104 ILE A CA 1
ATOM 844 C C . ILE A 1 104 ? -13.596 -6.614 -10.056 1.00 49.47 104 ILE A C 1
ATOM 846 O O . ILE A 1 104 ? -13.035 -7.056 -11.063 1.00 49.47 104 ILE A O 1
ATOM 850 N N . PRO A 1 105 ? -14.200 -5.414 -10.059 1.00 49.91 105 PRO A N 1
ATOM 851 C CA . PRO A 1 105 ? -14.127 -4.519 -11.201 1.00 49.91 105 PRO A CA 1
ATOM 852 C C . PRO A 1 105 ? -12.677 -4.057 -11.382 1.00 49.91 105 PRO A C 1
ATOM 854 O O . PRO A 1 105 ? -12.104 -3.409 -10.502 1.00 49.91 105 PRO A O 1
ATOM 857 N N . ILE A 1 106 ? -12.079 -4.400 -12.521 1.00 49.28 106 ILE A N 1
ATOM 858 C CA . ILE A 1 106 ? -10.761 -3.908 -12.926 1.00 49.28 106 ILE A CA 1
ATOM 859 C C . ILE A 1 106 ? -10.820 -2.385 -13.074 1.00 49.28 106 ILE A C 1
ATOM 861 O O . ILE A 1 106 ? -11.597 -1.844 -13.856 1.00 49.28 106 ILE A O 1
ATOM 865 N N . GLY A 1 107 ? -10.041 -1.687 -12.254 1.00 48.38 107 GLY A N 1
ATOM 866 C CA . GLY A 1 107 ? -10.030 -0.235 -12.200 1.00 48.38 107 GLY A CA 1
ATOM 867 C C . GLY A 1 107 ? -9.347 0.412 -13.395 1.00 48.38 107 GLY A C 1
ATOM 868 O O . GLY A 1 107 ? -8.189 0.109 -13.705 1.00 48.38 107 GLY A O 1
ATOM 869 N N . GLU A 1 108 ? -10.020 1.380 -14.011 1.00 51.38 108 GLU A N 1
ATOM 870 C CA . GLU A 1 108 ? -9.344 2.410 -14.795 1.00 51.38 108 GLU A CA 1
ATOM 871 C C . GLU A 1 108 ? -8.383 3.177 -13.873 1.00 51.38 108 GLU A C 1
ATOM 873 O O . GLU A 1 108 ? -8.658 3.399 -12.692 1.00 51.38 108 GLU A O 1
ATOM 878 N N . GLY A 1 109 ? -7.191 3.501 -14.382 1.00 44.97 109 GLY A N 1
ATOM 879 C CA . GLY A 1 109 ? -6.235 4.301 -13.608 1.00 44.97 109 GLY A CA 1
ATOM 880 C C . GLY A 1 109 ? -6.822 5.689 -13.351 1.00 44.97 109 GLY A C 1
ATOM 881 O O . GLY A 1 109 ? -7.764 6.092 -14.032 1.00 44.97 109 GLY A O 1
ATOM 882 N N . ALA A 1 110 ? -6.277 6.442 -12.394 1.00 39.53 110 ALA A N 1
ATOM 883 C CA . ALA A 1 110 ? -6.641 7.850 -12.260 1.00 39.53 110 ALA A CA 1
ATOM 884 C C . ALA A 1 110 ? -6.400 8.569 -13.602 1.00 39.53 110 ALA A C 1
ATOM 886 O O . ALA A 1 110 ? -5.259 8.759 -14.022 1.00 39.53 110 ALA A O 1
ATOM 887 N N . ALA A 1 111 ? -7.475 8.929 -14.305 1.00 33.50 111 ALA A N 1
ATOM 888 C CA . ALA A 1 111 ? -7.384 9.689 -15.538 1.00 33.50 111 ALA A C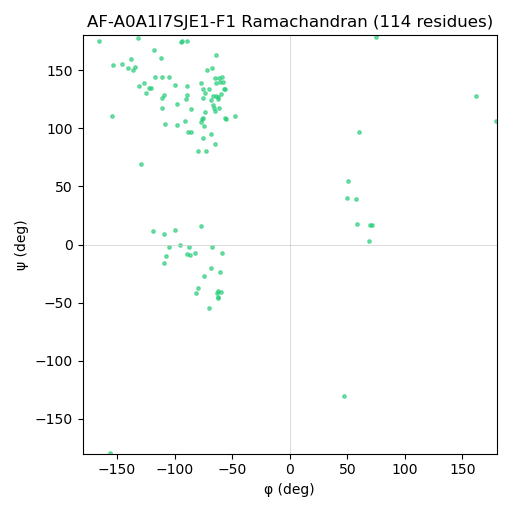A 1
ATOM 889 C C . ALA A 1 111 ? -7.071 11.146 -15.177 1.00 33.50 111 ALA A C 1
ATOM 891 O O . ALA A 1 111 ? -7.919 11.859 -14.640 1.00 33.50 111 ALA A O 1
ATOM 892 N N . PHE A 1 112 ? -5.848 11.598 -15.459 1.00 32.44 112 PHE A N 1
ATOM 893 C CA . PHE A 1 112 ? -5.514 13.019 -15.406 1.00 32.44 112 PHE A CA 1
ATOM 894 C C . PHE A 1 112 ? -6.257 13.731 -16.541 1.00 32.44 112 PHE A C 1
ATOM 896 O O . PHE A 1 112 ? -5.805 13.752 -17.685 1.00 32.44 112 PHE A O 1
ATOM 903 N N . VAL A 1 113 ? -7.425 14.298 -16.242 1.00 32.62 113 VAL A N 1
ATOM 904 C CA . VAL A 1 113 ? -8.124 15.175 -17.184 1.00 32.62 113 VAL A CA 1
ATOM 905 C C . VAL A 1 113 ? -7.360 16.496 -17.225 1.00 32.62 113 VAL A C 1
ATOM 907 O O . VAL A 1 113 ? -7.294 17.215 -16.228 1.00 32.62 113 VAL A O 1
ATOM 910 N N . LYS A 1 114 ? -6.750 16.821 -18.369 1.00 23.56 114 LYS A N 1
ATOM 911 C CA . LYS A 1 114 ? -6.179 18.152 -18.596 1.00 23.56 114 LYS A CA 1
ATOM 912 C C . LYS A 1 114 ? -7.335 19.156 -18.605 1.00 23.56 114 LYS A C 1
ATOM 914 O O . LYS A 1 114 ? -8.186 19.085 -19.488 1.00 23.56 114 LYS A O 1
ATOM 919 N N . SER A 1 115 ? -7.379 20.065 -17.632 1.00 33.16 115 SER A N 1
ATOM 920 C CA . SER A 1 115 ? -8.295 21.206 -17.707 1.00 33.16 115 SER A CA 1
ATOM 921 C C . SER A 1 115 ? -7.845 22.105 -18.858 1.00 33.16 115 SER A C 1
ATOM 923 O O . SER A 1 115 ? -6.659 22.440 -18.938 1.00 33.16 115 SER A O 1
ATOM 925 N N . ASN A 1 116 ? -8.774 22.431 -19.759 1.00 44.56 116 ASN A N 1
ATOM 926 C CA . ASN A 1 116 ? -8.582 23.478 -20.766 1.00 44.56 116 ASN A CA 1
ATOM 927 C C . ASN A 1 116 ? -8.417 24.843 -20.100 1.00 44.56 116 ASN A C 1
ATOM 929 O O . ASN A 1 116 ? -9.075 25.057 -19.054 1.00 44.56 116 ASN A O 1
#